Protein AF-A0A2D4MUR0-F1 (afdb_monomer_lite)

InterPro domains:
  IPR016024 Armadillo-type fold [SSF48371] (26-100)
  IPR044972 TATA-binding protein-associated factor Mot1 [PTHR36498] (23-107)

Structure (mmCIF, N/CA/C/O backbone):
data_AF-A0A2D4MUR0-F1
#
_entry.id   AF-A0A2D4MUR0-F1
#
loop_
_atom_site.group_PDB
_atom_site.id
_atom_site.typ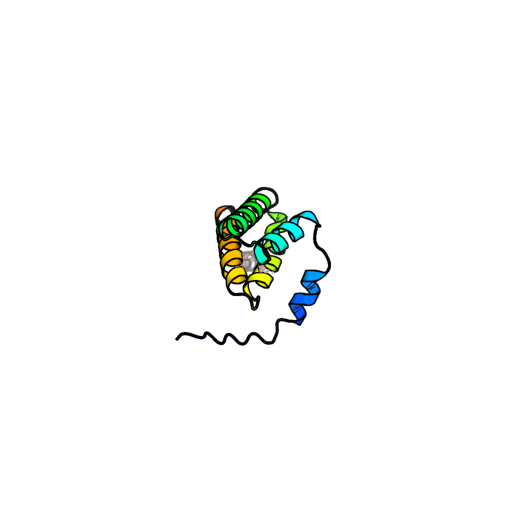e_symbol
_atom_site.label_atom_id
_atom_site.label_alt_id
_atom_site.label_comp_id
_atom_site.label_asym_id
_atom_site.label_entity_id
_atom_site.label_seq_id
_atom_site.pdbx_PDB_ins_code
_atom_site.Cartn_x
_atom_site.Cartn_y
_atom_site.Cartn_z
_atom_site.occupancy
_atom_site.B_iso_or_equiv
_atom_site.auth_seq_id
_atom_site.auth_comp_id
_atom_site.auth_asym_id
_atom_site.auth_atom_id
_atom_site.pdbx_PDB_model_num
ATOM 1 N N . MET A 1 1 ? 24.246 -12.465 1.418 1.00 36.38 1 MET A N 1
ATOM 2 C CA . MET A 1 1 ? 23.717 -13.795 1.776 1.00 36.38 1 MET A CA 1
ATOM 3 C C . MET A 1 1 ? 22.796 -13.644 2.978 1.00 36.38 1 MET A C 1
ATOM 5 O O . MET A 1 1 ? 23.276 -13.671 4.096 1.00 36.38 1 MET A O 1
ATOM 9 N N . ILE A 1 2 ? 21.503 -13.399 2.748 1.00 30.47 2 ILE A N 1
ATOM 10 C CA . ILE A 1 2 ? 20.447 -13.557 3.762 1.00 30.47 2 ILE A CA 1
ATOM 11 C C . ILE A 1 2 ? 19.228 -14.084 3.000 1.00 30.47 2 ILE A C 1
ATOM 13 O O . ILE A 1 2 ? 18.469 -13.321 2.410 1.00 30.47 2 ILE A O 1
ATOM 17 N N . VAL A 1 3 ? 19.115 -15.408 2.912 1.00 39.03 3 VAL A N 1
ATOM 18 C CA . VAL A 1 3 ? 17.937 -16.090 2.369 1.00 39.03 3 VAL A CA 1
ATOM 19 C C . VAL A 1 3 ? 17.046 -16.379 3.569 1.00 39.03 3 VAL A C 1
ATOM 21 O O . VAL A 1 3 ? 17.276 -17.345 4.293 1.00 39.03 3 VAL A O 1
ATOM 24 N N . PHE A 1 4 ? 16.061 -15.518 3.829 1.00 31.48 4 PHE A N 1
ATOM 25 C CA . PHE A 1 4 ? 14.983 -15.869 4.750 1.00 31.48 4 PHE A CA 1
ATOM 26 C C . PHE A 1 4 ? 14.114 -16.927 4.067 1.00 31.48 4 PHE A C 1
ATOM 28 O O . PHE A 1 4 ? 13.246 -16.623 3.252 1.00 31.48 4 PHE A O 1
ATOM 35 N N . CYS A 1 5 ? 14.393 -18.189 4.387 1.00 36.47 5 CYS A N 1
ATOM 36 C CA . CYS A 1 5 ? 13.529 -19.322 4.098 1.00 36.47 5 CYS A CA 1
ATOM 37 C C . CYS A 1 5 ? 12.333 -19.251 5.059 1.00 36.47 5 CYS A C 1
ATOM 39 O O . CYS A 1 5 ? 12.317 -19.897 6.103 1.00 36.47 5 CYS A O 1
ATOM 41 N N . PHE A 1 6 ? 11.360 -18.389 4.763 1.00 32.88 6 PHE A N 1
ATOM 42 C CA . PHE A 1 6 ? 10.101 -18.360 5.499 1.00 32.88 6 PHE A CA 1
ATOM 43 C C . PHE A 1 6 ? 9.149 -19.340 4.811 1.00 32.88 6 PHE A C 1
ATOM 45 O O . PHE A 1 6 ? 8.395 -19.002 3.900 1.00 32.88 6 PHE A O 1
ATOM 52 N N . LYS A 1 7 ? 9.298 -20.610 5.186 1.00 43.19 7 LYS A N 1
ATOM 53 C CA . LYS A 1 7 ? 8.493 -21.729 4.708 1.00 43.19 7 LYS A CA 1
ATOM 54 C C . LYS A 1 7 ? 7.091 -21.607 5.323 1.00 43.19 7 LYS A C 1
ATOM 56 O O . LYS A 1 7 ? 6.872 -22.015 6.457 1.00 43.19 7 LYS A O 1
ATOM 61 N N . ILE A 1 8 ? 6.174 -20.945 4.609 1.00 43.59 8 ILE A N 1
ATOM 62 C CA . ILE A 1 8 ? 4.753 -20.811 4.979 1.00 43.59 8 ILE A CA 1
ATOM 63 C C . ILE A 1 8 ? 3.959 -21.810 4.130 1.00 43.59 8 ILE A C 1
ATOM 65 O O . ILE A 1 8 ? 3.455 -21.449 3.068 1.00 43.59 8 ILE A O 1
ATOM 69 N N . ASP A 1 9 ? 3.881 -23.061 4.584 1.00 43.38 9 ASP A N 1
ATOM 70 C CA . ASP A 1 9 ? 3.247 -24.178 3.858 1.00 43.38 9 ASP A CA 1
ATOM 71 C C . ASP A 1 9 ? 1.742 -24.390 4.177 1.00 43.38 9 ASP A C 1
ATOM 73 O O . ASP A 1 9 ? 1.158 -25.360 3.727 1.00 43.38 9 ASP A O 1
ATOM 77 N N . GLU A 1 10 ? 1.049 -23.475 4.870 1.00 46.22 10 GLU A N 1
ATOM 78 C CA . GLU A 1 10 ? -0.385 -23.654 5.234 1.00 46.22 10 GLU A CA 1
ATOM 79 C C . GLU A 1 10 ? -1.363 -22.742 4.472 1.00 46.22 10 GLU A C 1
ATOM 81 O O . GLU A 1 10 ? -2.549 -22.643 4.787 1.00 46.22 10 GLU A O 1
ATOM 86 N N . ALA A 1 11 ? -0.880 -21.998 3.477 1.00 43.16 11 ALA A N 1
ATOM 87 C CA . ALA A 1 11 ? -1.623 -20.848 2.973 1.00 43.16 11 ALA A CA 1
ATOM 88 C C . ALA A 1 11 ? -1.933 -20.889 1.469 1.00 43.16 11 ALA A C 1
ATOM 90 O O . ALA A 1 11 ? -2.161 -19.841 0.859 1.00 43.16 11 ALA A O 1
ATOM 91 N N . GLU A 1 12 ? -2.001 -22.100 0.906 1.00 47.94 12 GLU A N 1
ATOM 92 C CA . GLU A 1 12 ? -2.710 -22.388 -0.351 1.00 47.94 12 GLU A CA 1
ATOM 93 C C . GLU A 1 12 ? -4.237 -22.447 -0.147 1.00 47.94 12 GLU A C 1
ATOM 95 O O . GLU A 1 12 ? -4.988 -21.976 -0.999 1.00 47.94 12 GLU A O 1
ATOM 100 N N . TYR A 1 13 ? -4.723 -22.917 1.011 1.00 46.25 13 TYR A N 1
ATOM 101 C CA . TYR A 1 13 ? -6.167 -23.061 1.262 1.00 46.25 13 TYR A CA 1
ATOM 102 C C . TYR A 1 13 ? -6.892 -21.709 1.407 1.00 46.25 13 TYR A C 1
ATOM 104 O O . TYR A 1 13 ? -7.991 -21.515 0.891 1.00 46.25 13 TYR A O 1
ATOM 112 N N . ILE A 1 14 ? -6.247 -20.722 2.039 1.00 51.00 14 ILE A N 1
ATOM 113 C CA . ILE A 1 14 ? -6.788 -19.355 2.156 1.00 51.00 14 ILE A CA 1
ATOM 114 C C . ILE A 1 14 ? -6.745 -18.608 0.810 1.00 51.00 14 ILE A C 1
ATOM 116 O O . ILE A 1 14 ? -7.616 -17.783 0.537 1.00 51.00 14 ILE A O 1
ATOM 120 N N . PHE A 1 15 ? -5.779 -18.923 -0.061 1.00 49.44 15 PHE A N 1
ATOM 121 C CA . PHE A 1 15 ? -5.637 -18.294 -1.379 1.00 49.44 15 PHE A CA 1
ATOM 122 C C . PHE A 1 15 ? -6.854 -18.567 -2.280 1.00 49.44 15 PHE A C 1
ATOM 124 O O . PHE A 1 15 ? -7.319 -17.660 -2.968 1.00 49.44 15 PHE A O 1
ATOM 131 N N . TYR A 1 16 ? -7.421 -19.778 -2.222 1.00 49.00 16 TYR A N 1
ATOM 132 C CA . TYR A 1 16 ? -8.564 -20.168 -3.057 1.00 49.00 16 TYR A CA 1
ATOM 133 C C . TYR A 1 16 ? -9.881 -19.481 -2.645 1.00 49.00 16 TYR A C 1
ATOM 135 O O . TYR A 1 16 ? -10.674 -19.094 -3.499 1.00 49.00 16 TYR A O 1
ATOM 143 N N . VAL A 1 17 ? -10.104 -19.266 -1.341 1.00 47.56 17 VAL A N 1
ATOM 144 C CA . VAL A 1 17 ? -11.335 -18.639 -0.816 1.00 47.56 17 VAL A CA 1
ATOM 145 C C . VAL A 1 17 ? -11.391 -17.132 -1.110 1.00 47.56 17 VAL A C 1
ATOM 147 O O . VAL A 1 17 ? -12.466 -16.593 -1.363 1.00 47.56 17 VAL A O 1
ATOM 150 N N . VAL A 1 18 ? -10.243 -16.445 -1.143 1.00 51.50 18 VAL A N 1
ATOM 151 C CA . VAL A 1 18 ? -10.159 -14.998 -1.441 1.00 51.50 18 VAL A CA 1
ATOM 152 C C . VAL A 1 18 ? -10.304 -14.697 -2.944 1.00 51.50 18 VAL A C 1
ATOM 154 O O . VAL A 1 18 ? -10.722 -13.601 -3.317 1.00 51.50 18 VAL A O 1
ATOM 157 N N . TYR A 1 19 ? -10.019 -15.661 -3.824 1.00 52.22 19 TYR A N 1
ATOM 158 C CA . TYR A 1 19 ? -10.028 -15.468 -5.281 1.00 52.22 19 TYR A CA 1
ATOM 159 C C . TYR A 1 19 ? -11.434 -15.431 -5.921 1.00 52.22 19 TYR A C 1
ATOM 161 O O . TYR A 1 19 ? -11.549 -15.122 -7.106 1.00 52.22 19 TYR A O 1
ATOM 169 N N . LEU A 1 20 ? -12.507 -15.743 -5.179 1.00 49.88 20 LEU A N 1
ATOM 170 C CA . LEU A 1 20 ? -13.810 -16.067 -5.783 1.00 49.88 20 LEU A CA 1
ATOM 171 C C . LEU A 1 20 ? -14.760 -14.876 -6.021 1.00 49.88 20 LEU A C 1
ATOM 173 O O . LEU A 1 20 ? -15.746 -15.038 -6.734 1.00 49.88 20 LEU A O 1
ATOM 177 N N . ALA A 1 21 ? -14.505 -13.674 -5.500 1.00 51.06 21 ALA A N 1
ATOM 178 C CA . ALA A 1 21 ? -15.377 -12.538 -5.820 1.00 51.06 21 ALA A CA 1
ATOM 179 C C . ALA A 1 21 ? -14.669 -11.185 -5.752 1.00 51.06 21 ALA A C 1
ATOM 181 O O . ALA A 1 21 ? -14.637 -10.550 -4.694 1.00 51.06 21 ALA A O 1
ATOM 182 N N . PRO A 1 22 ? -14.143 -10.696 -6.885 1.00 56.94 22 PRO A N 1
ATOM 183 C CA . PRO A 1 22 ? -13.658 -9.338 -6.915 1.00 56.94 22 PRO A CA 1
ATOM 184 C C . PRO A 1 22 ? -14.331 -8.441 -7.965 1.00 56.94 22 PRO A C 1
ATOM 186 O O . PRO A 1 22 ? -14.818 -8.867 -9.011 1.00 56.94 22 PRO A O 1
ATOM 189 N N . SER A 1 23 ? -14.397 -7.152 -7.639 1.00 61.81 23 SER A N 1
ATOM 190 C CA . SER A 1 23 ? -14.873 -6.098 -8.522 1.00 61.81 23 SER A CA 1
ATOM 191 C C . SER A 1 23 ? -13.830 -5.815 -9.614 1.00 61.81 23 SER A C 1
ATOM 193 O O . SER A 1 23 ? -12.717 -5.374 -9.330 1.00 61.81 23 SER A O 1
ATOM 195 N N . VAL A 1 24 ? -14.232 -5.982 -10.882 1.00 61.12 24 VAL A N 1
ATOM 196 C CA . VAL A 1 24 ? -13.387 -5.934 -12.102 1.00 61.12 24 VAL A CA 1
ATOM 197 C C . VAL A 1 24 ? -12.411 -4.744 -12.173 1.00 61.12 24 VAL A C 1
ATOM 199 O O . VAL A 1 24 ? -11.372 -4.820 -12.826 1.00 61.12 24 VAL A O 1
ATOM 202 N N . ARG A 1 25 ? -12.727 -3.615 -11.526 1.00 68.38 25 ARG A N 1
ATOM 203 C CA . ARG A 1 25 ? -11.875 -2.414 -11.511 1.00 68.38 25 ARG A CA 1
ATOM 204 C C . ARG A 1 25 ? -10.682 -2.526 -10.558 1.00 68.38 25 ARG A C 1
ATOM 206 O O . ARG A 1 25 ? -9.601 -2.075 -10.925 1.00 68.38 25 ARG A O 1
ATOM 213 N N . LEU A 1 26 ? -10.854 -3.129 -9.380 1.00 80.31 26 LEU A N 1
ATOM 214 C CA . LEU A 1 26 ? -9.764 -3.297 -8.414 1.00 80.31 26 LEU A CA 1
ATOM 215 C C . LEU A 1 26 ? -8.771 -4.361 -8.868 1.00 80.31 26 LEU A C 1
ATOM 217 O O . LEU A 1 26 ? -7.570 -4.190 -8.691 1.00 80.31 26 LEU A O 1
ATOM 221 N N . ASP A 1 27 ? -9.244 -5.415 -9.526 1.00 76.88 27 ASP A N 1
ATOM 222 C CA . ASP A 1 27 ? -8.361 -6.490 -9.992 1.00 76.88 27 ASP A CA 1
ATOM 223 C C . ASP A 1 27 ? -7.378 -6.014 -11.046 1.00 76.88 27 ASP A C 1
ATOM 225 O O . ASP A 1 27 ? -6.228 -6.435 -11.055 1.00 76.88 27 ASP A O 1
ATOM 229 N N . ARG A 1 28 ? -7.782 -5.055 -11.885 1.00 82.19 28 ARG A N 1
ATOM 230 C CA . ARG A 1 28 ? -6.862 -4.430 -12.839 1.00 82.19 28 ARG A CA 1
ATOM 231 C C . ARG A 1 28 ? -5.732 -3.667 -12.152 1.00 82.19 28 ARG A C 1
ATOM 233 O O . ARG A 1 28 ? -4.627 -3.673 -12.680 1.00 82.19 28 ARG A O 1
ATOM 240 N N . LEU A 1 29 ? -5.976 -3.046 -10.993 1.00 84.81 29 LEU A N 1
ATOM 241 C CA . LEU A 1 29 ? -4.921 -2.374 -10.222 1.00 84.81 29 LEU A CA 1
ATOM 242 C C . LEU A 1 29 ? -3.941 -3.383 -9.628 1.00 84.81 29 LEU A C 1
ATOM 244 O O . LEU A 1 29 ? -2.737 -3.156 -9.686 1.00 84.81 29 LEU A O 1
ATOM 248 N N . PHE A 1 30 ? -4.439 -4.511 -9.121 1.00 83.56 30 PHE A N 1
ATOM 249 C CA . PHE A 1 30 ? -3.597 -5.597 -8.614 1.00 83.56 30 PHE A CA 1
ATOM 250 C C . PHE A 1 30 ? -2.787 -6.281 -9.719 1.00 83.56 30 PHE A C 1
ATOM 252 O O . PHE A 1 30 ? -1.597 -6.530 -9.537 1.00 83.56 30 PHE A O 1
ATOM 259 N N . ILE A 1 31 ? -3.385 -6.498 -10.893 1.00 84.56 31 ILE A N 1
ATOM 260 C CA . ILE A 1 31 ? -2.665 -6.979 -12.078 1.00 84.56 31 ILE A CA 1
ATOM 261 C C . ILE A 1 31 ? -1.584 -5.971 -12.466 1.00 84.56 31 ILE A C 1
ATOM 263 O O . ILE A 1 31 ? -0.438 -6.356 -12.631 1.00 84.56 31 ILE A O 1
ATOM 267 N N . LEU A 1 32 ? -1.905 -4.676 -12.545 1.00 86.06 32 LEU A N 1
ATOM 268 C CA . LEU A 1 32 ? -0.935 -3.640 -12.907 1.00 86.06 32 LEU A CA 1
ATOM 269 C C . LEU A 1 32 ? 0.206 -3.508 -11.886 1.00 86.06 32 LEU A C 1
ATOM 271 O O . LEU A 1 32 ? 1.331 -3.166 -12.250 1.00 86.06 32 LEU A O 1
ATOM 275 N N . LEU A 1 33 ? -0.077 -3.785 -10.615 1.00 84.75 33 LEU A N 1
ATOM 276 C CA . LEU A 1 33 ? 0.914 -3.810 -9.549 1.00 84.75 33 LEU A CA 1
ATOM 277 C C . LEU A 1 33 ? 1.899 -4.984 -9.708 1.00 84.75 33 LEU A C 1
ATOM 279 O O . LEU A 1 33 ? 3.084 -4.810 -9.428 1.00 84.75 33 LEU A O 1
ATOM 283 N N . ASP A 1 34 ? 1.435 -6.130 -10.215 1.00 81.75 34 ASP A N 1
ATOM 284 C CA . ASP A 1 34 ? 2.248 -7.333 -10.447 1.00 81.75 34 ASP A CA 1
ATOM 285 C C . ASP A 1 34 ? 2.964 -7.315 -11.814 1.00 81.75 34 ASP A C 1
ATOM 287 O O . ASP A 1 34 ? 4.152 -7.619 -11.919 1.00 81.75 34 ASP A O 1
ATOM 291 N N . THR A 1 35 ? 2.267 -6.887 -12.872 1.00 81.31 35 THR A N 1
ATOM 292 C CA . THR A 1 35 ? 2.752 -6.880 -14.263 1.00 81.31 35 THR A CA 1
ATOM 293 C C . THR A 1 35 ? 3.349 -5.544 -14.700 1.00 81.31 35 THR A C 1
ATOM 295 O O . THR A 1 35 ? 3.746 -5.392 -15.855 1.00 81.31 35 THR A O 1
ATOM 298 N N . GLY A 1 36 ? 3.383 -4.540 -13.821 1.00 79.81 36 GLY A N 1
ATOM 299 C CA . GLY A 1 36 ? 3.940 -3.227 -14.126 1.00 79.81 36 GLY A CA 1
ATOM 300 C C . GLY A 1 36 ? 5.426 -3.327 -14.473 1.00 79.81 36 GLY A C 1
ATOM 301 O O . GLY A 1 36 ? 6.253 -3.644 -13.617 1.00 79.81 36 GLY A O 1
ATOM 302 N N . THR A 1 37 ? 5.768 -3.018 -15.725 1.00 76.94 37 THR A N 1
ATOM 303 C CA . THR A 1 37 ? 7.137 -3.085 -16.268 1.00 76.94 37 THR A CA 1
ATOM 304 C C . THR A 1 37 ? 8.071 -2.020 -15.704 1.00 76.94 37 THR A C 1
ATOM 306 O O . THR A 1 37 ? 9.285 -2.192 -15.757 1.00 76.94 37 THR A O 1
ATOM 309 N N . THR A 1 38 ? 7.535 -0.927 -15.149 1.00 85.50 38 THR A N 1
ATOM 310 C CA . THR A 1 38 ? 8.337 0.130 -14.519 1.00 85.50 38 THR A CA 1
ATOM 311 C C . THR A 1 38 ? 7.966 0.317 -13.046 1.00 85.50 38 THR A C 1
ATOM 313 O O . THR A 1 38 ? 6.789 0.210 -12.679 1.00 85.50 38 THR A O 1
ATOM 316 N N . PRO A 1 39 ? 8.939 0.662 -12.181 1.00 81.12 39 PRO A N 1
ATOM 317 C CA . PRO A 1 39 ? 8.675 0.909 -10.764 1.00 81.12 39 PRO A CA 1
ATOM 318 C C . PRO A 1 39 ? 7.726 2.096 -10.544 1.00 81.12 39 PRO A C 1
ATOM 320 O O . PRO A 1 39 ? 6.977 2.114 -9.571 1.00 81.12 39 PRO A O 1
ATOM 323 N N . VAL A 1 40 ? 7.715 3.068 -11.462 1.00 86.31 40 VAL A N 1
ATOM 324 C CA . VAL A 1 40 ? 6.828 4.238 -11.399 1.00 86.31 40 VAL A CA 1
ATOM 325 C C . VAL A 1 40 ? 5.369 3.829 -11.596 1.00 86.31 40 VAL A C 1
ATOM 327 O O . VAL A 1 40 ? 4.510 4.260 -10.832 1.00 86.31 40 VAL A O 1
ATOM 330 N N . THR A 1 41 ? 5.085 2.950 -12.562 1.00 87.50 41 THR A N 1
ATOM 331 C CA . THR A 1 41 ? 3.729 2.430 -12.795 1.00 87.50 41 THR A CA 1
ATOM 332 C C . THR A 1 41 ? 3.215 1.635 -11.595 1.00 87.50 41 THR A C 1
ATOM 334 O O . THR A 1 41 ? 2.074 1.825 -11.179 1.00 87.50 41 THR A O 1
ATOM 337 N N . ARG A 1 42 ? 4.069 0.800 -10.988 1.00 87.62 42 ARG A N 1
ATOM 338 C CA . ARG A 1 42 ? 3.715 0.029 -9.784 1.00 87.62 42 ARG A CA 1
ATOM 339 C C . ARG A 1 42 ? 3.414 0.937 -8.591 1.00 87.62 42 ARG A C 1
ATOM 341 O O . ARG A 1 42 ? 2.417 0.735 -7.902 1.00 87.62 42 ARG A O 1
ATOM 348 N N . LYS A 1 43 ? 4.213 1.992 -8.403 1.00 87.62 43 LYS A N 1
ATOM 349 C CA . LYS A 1 43 ? 3.978 3.008 -7.369 1.00 87.62 43 LYS A CA 1
ATOM 350 C C . LYS A 1 43 ? 2.679 3.784 -7.600 1.00 87.62 43 LYS A C 1
ATOM 352 O O . LYS A 1 43 ? 1.947 4.025 -6.646 1.00 87.62 43 LYS A O 1
ATOM 357 N N . ALA A 1 44 ? 2.373 4.152 -8.842 1.00 89.44 44 ALA A N 1
ATOM 358 C CA . ALA A 1 44 ? 1.123 4.833 -9.173 1.00 89.44 44 ALA A CA 1
ATOM 359 C C . ALA A 1 44 ? -0.102 3.941 -8.893 1.00 89.44 44 ALA A C 1
ATOM 361 O O . ALA A 1 44 ? -1.075 4.407 -8.305 1.00 89.44 44 ALA A O 1
ATOM 362 N N . ALA A 1 45 ? -0.034 2.647 -9.230 1.00 90.12 45 ALA A N 1
ATOM 363 C CA . ALA A 1 45 ? -1.087 1.683 -8.899 1.00 90.12 45 ALA A CA 1
ATOM 364 C C . ALA A 1 45 ? -1.264 1.522 -7.376 1.00 90.12 45 ALA A C 1
ATOM 366 O O . ALA A 1 45 ? -2.385 1.561 -6.872 1.00 90.12 45 ALA A O 1
ATOM 367 N N . ALA A 1 46 ? -0.158 1.420 -6.633 1.00 90.00 46 ALA A N 1
ATOM 368 C CA . ALA A 1 46 ? -0.154 1.377 -5.171 1.00 90.00 46 ALA A CA 1
ATOM 369 C C . ALA A 1 46 ? -0.795 2.626 -4.536 1.00 90.00 46 ALA A C 1
ATOM 371 O O . ALA A 1 46 ? -1.576 2.514 -3.593 1.00 90.00 46 ALA A O 1
ATOM 372 N N . GLN A 1 47 ? -0.507 3.814 -5.074 1.00 90.94 47 GLN A N 1
ATOM 373 C CA . GLN A 1 47 ? -1.120 5.066 -4.623 1.00 90.94 47 GLN A CA 1
ATOM 374 C C . GLN A 1 47 ? -2.632 5.080 -4.862 1.00 90.94 47 GLN A C 1
ATOM 376 O O . GLN A 1 47 ? -3.383 5.433 -3.953 1.00 90.94 47 GLN A O 1
ATOM 381 N N . GLN A 1 48 ? -3.085 4.618 -6.031 1.00 90.56 48 GLN A N 1
ATOM 382 C CA . GLN A 1 48 ? -4.514 4.523 -6.342 1.00 90.56 48 GLN A CA 1
ATOM 383 C C . GLN A 1 48 ? -5.250 3.567 -5.397 1.00 90.56 48 GLN A C 1
ATOM 385 O O . GLN A 1 48 ? -6.350 3.882 -4.951 1.00 90.56 48 GLN A O 1
ATOM 390 N N . LEU A 1 49 ? -4.639 2.436 -5.024 1.00 89.19 49 LEU A N 1
ATOM 391 C CA . LEU A 1 49 ? -5.207 1.541 -4.008 1.00 89.19 49 LEU A CA 1
ATOM 392 C C . LEU A 1 49 ? -5.403 2.261 -2.666 1.00 89.19 49 LEU A C 1
ATOM 394 O O . LEU A 1 49 ? -6.438 2.095 -2.023 1.00 89.19 49 LEU A O 1
ATOM 398 N N . GLY A 1 50 ? -4.448 3.104 -2.266 1.00 89.81 50 GLY A N 1
ATOM 399 C CA . GLY A 1 50 ? -4.580 3.935 -1.072 1.00 89.81 50 GLY A CA 1
ATOM 400 C C . GLY A 1 50 ? -5.729 4.943 -1.169 1.00 89.81 50 GLY A C 1
ATOM 401 O O . GLY A 1 50 ? -6.459 5.133 -0.197 1.00 89.81 50 GLY A O 1
ATOM 402 N N . GLU A 1 51 ? -5.901 5.605 -2.313 1.00 88.38 51 GLU A N 1
ATOM 403 C CA . GLU A 1 51 ? -6.986 6.575 -2.526 1.00 88.38 51 GLU A CA 1
ATOM 404 C C . GLU A 1 51 ? -8.370 5.917 -2.481 1.00 88.38 51 GLU A C 1
ATOM 406 O O . GLU A 1 51 ? -9.300 6.477 -1.900 1.00 88.38 51 GLU A O 1
ATOM 411 N N . VAL A 1 52 ? -8.499 4.699 -3.018 1.00 87.25 52 VAL A N 1
ATOM 412 C CA . VAL A 1 52 ? -9.743 3.919 -2.934 1.00 87.25 52 VAL A CA 1
ATOM 413 C C . VAL A 1 52 ? -10.128 3.654 -1.478 1.00 87.25 52 VAL A C 1
ATOM 415 O O . VAL A 1 52 ? -11.286 3.854 -1.119 1.00 87.25 52 VAL A O 1
ATOM 418 N N . VAL A 1 53 ? -9.174 3.270 -0.619 1.00 86.06 53 VAL A N 1
ATOM 419 C CA . VAL A 1 53 ? -9.434 3.042 0.818 1.00 86.06 53 VAL A CA 1
ATOM 420 C C . VAL A 1 53 ? -9.972 4.301 1.496 1.00 86.06 53 VAL A C 1
ATOM 422 O O . VAL A 1 53 ? -10.872 4.214 2.330 1.00 86.06 53 VAL A O 1
ATOM 425 N N . LYS A 1 54 ? -9.453 5.476 1.122 1.00 83.81 54 LYS A N 1
ATOM 426 C CA . LYS A 1 54 ? -9.906 6.763 1.666 1.00 83.81 54 LYS A CA 1
ATOM 427 C C . LYS A 1 54 ? -11.377 7.040 1.341 1.00 83.81 54 LYS A C 1
ATOM 429 O O . LYS A 1 54 ? -12.093 7.580 2.178 1.00 83.81 54 LYS A O 1
ATOM 434 N N . LEU A 1 55 ? -11.819 6.688 0.133 1.00 84.62 55 LEU A N 1
ATOM 435 C CA . LEU A 1 55 ? -13.205 6.866 -0.315 1.00 84.62 55 LEU A CA 1
ATOM 436 C C . LEU A 1 55 ? -14.141 5.777 0.231 1.00 84.62 55 LEU A C 1
ATOM 438 O O . LEU A 1 55 ? -15.310 6.043 0.511 1.00 84.62 55 LEU A O 1
ATOM 442 N N . HIS A 1 56 ? -13.628 4.558 0.405 1.00 83.25 56 HIS A N 1
ATOM 443 C CA . HIS A 1 56 ? -14.395 3.375 0.787 1.00 83.25 56 HIS A CA 1
ATOM 444 C C . HIS A 1 56 ? -13.728 2.629 1.957 1.00 83.25 56 HIS A C 1
ATOM 446 O O . HIS A 1 56 ? -13.185 1.537 1.778 1.00 83.25 56 HIS A O 1
ATOM 452 N N . PRO A 1 57 ? -13.808 3.158 3.193 1.00 79.38 57 PRO A N 1
ATOM 453 C CA . PRO A 1 57 ? -13.131 2.561 4.350 1.00 79.38 57 PRO A CA 1
ATOM 454 C C . PRO A 1 57 ? -13.647 1.157 4.707 1.00 79.38 57 PRO A C 1
ATOM 456 O O . PRO A 1 57 ? -12.939 0.374 5.335 1.00 79.38 57 PRO A O 1
ATOM 459 N N . HIS A 1 58 ? -14.865 0.808 4.283 1.00 80.50 58 HIS A N 1
ATOM 460 C CA . HIS A 1 58 ? -15.463 -0.512 4.498 1.00 80.50 58 HIS A CA 1
ATOM 461 C C . HIS A 1 58 ? -14.789 -1.626 3.676 1.00 80.50 58 HIS A C 1
ATOM 463 O O . HIS A 1 58 ? -14.831 -2.788 4.074 1.00 80.50 58 HIS A O 1
ATOM 469 N N . GLU A 1 59 ? -14.125 -1.289 2.566 1.00 80.44 59 GLU A N 1
ATOM 470 C CA . GLU A 1 59 ? -13.433 -2.258 1.705 1.00 80.44 59 GLU A CA 1
ATOM 471 C C . GLU A 1 59 ? -11.981 -2.519 2.134 1.00 80.44 59 GLU A C 1
ATOM 473 O O . GLU A 1 59 ? -11.316 -3.383 1.560 1.00 80.44 59 GLU A O 1
ATOM 478 N N . LEU A 1 60 ? -11.487 -1.824 3.169 1.00 84.06 60 LEU A N 1
ATOM 479 C CA . LEU A 1 60 ? -10.106 -1.935 3.648 1.00 84.06 60 LEU A CA 1
ATOM 480 C C . LEU A 1 60 ? -9.695 -3.387 3.925 1.00 84.06 60 LEU A C 1
ATOM 482 O O . LEU A 1 60 ? -8.634 -3.821 3.485 1.00 84.06 60 LEU A O 1
ATOM 486 N N . ASN A 1 61 ? -10.539 -4.152 4.623 1.00 81.69 61 ASN A N 1
ATOM 487 C CA . ASN A 1 61 ? -10.235 -5.544 4.967 1.00 81.69 61 ASN A CA 1
ATOM 488 C C . ASN A 1 61 ? -10.082 -6.426 3.718 1.00 81.69 61 ASN A C 1
ATOM 490 O O . ASN A 1 61 ? -9.189 -7.268 3.661 1.00 81.69 61 ASN A O 1
ATOM 494 N N . ASN A 1 62 ? -10.915 -6.198 2.699 1.00 82.19 62 ASN A N 1
ATOM 495 C CA . ASN A 1 62 ? -10.847 -6.925 1.432 1.00 82.19 62 ASN A CA 1
ATOM 496 C C . ASN A 1 62 ? -9.578 -6.552 0.644 1.00 82.19 62 ASN A C 1
ATOM 498 O O . ASN A 1 62 ? -8.875 -7.417 0.124 1.00 82.19 62 ASN A O 1
ATOM 502 N N . LEU A 1 63 ? -9.240 -5.260 0.607 1.00 84.56 63 LEU A N 1
ATOM 503 C CA . LEU A 1 63 ? -8.025 -4.760 -0.038 1.00 84.56 63 LEU A CA 1
ATOM 504 C C . LEU A 1 63 ? -6.758 -5.301 0.633 1.00 84.56 63 LEU A C 1
ATOM 506 O O . LEU A 1 63 ? -5.870 -5.794 -0.060 1.00 84.56 63 LEU A O 1
ATOM 510 N N . LEU A 1 64 ? -6.689 -5.279 1.967 1.00 84.69 64 LEU A N 1
ATOM 511 C CA . LEU A 1 64 ? -5.557 -5.829 2.715 1.00 84.69 64 LEU A CA 1
ATOM 512 C C . LEU A 1 64 ? -5.405 -7.335 2.489 1.00 84.69 64 LEU A C 1
ATOM 514 O O . LEU A 1 64 ? -4.291 -7.790 2.243 1.00 84.69 64 LEU A O 1
ATOM 518 N N . ALA A 1 65 ? -6.504 -8.098 2.497 1.00 84.56 65 ALA A N 1
ATOM 519 C CA . ALA A 1 65 ? -6.467 -9.531 2.207 1.00 84.56 65 ALA A CA 1
ATOM 520 C C . ALA A 1 65 ? -5.833 -9.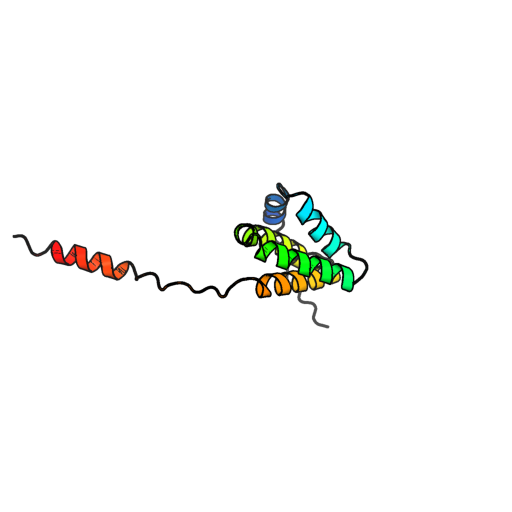821 0.836 1.00 84.56 65 ALA A C 1
ATOM 522 O O . ALA A 1 65 ? -4.983 -10.704 0.723 1.00 84.56 65 ALA A O 1
ATOM 523 N N . LYS A 1 66 ? -6.169 -9.030 -0.190 1.00 82.75 66 LYS A N 1
ATOM 524 C CA . LYS A 1 66 ? -5.565 -9.147 -1.525 1.00 82.75 66 LYS A CA 1
ATOM 525 C C . LYS A 1 66 ? -4.096 -8.726 -1.553 1.00 82.75 66 LYS A C 1
ATOM 527 O O . LYS A 1 66 ? -3.270 -9.442 -2.109 1.00 82.75 66 LYS A O 1
ATOM 532 N N . VAL A 1 67 ? -3.727 -7.607 -0.929 1.00 87.00 67 VAL A N 1
ATOM 533 C CA . VAL A 1 67 ? -2.320 -7.162 -0.877 1.00 87.00 67 VAL A CA 1
ATOM 534 C C . VAL A 1 67 ? -1.431 -8.203 -0.180 1.00 87.00 67 VAL A C 1
ATOM 536 O O . VAL A 1 67 ? -0.315 -8.463 -0.633 1.00 87.00 67 VAL A O 1
ATOM 539 N N . LEU A 1 68 ? -1.934 -8.860 0.871 1.00 85.62 68 LEU A N 1
ATOM 540 C CA . LEU A 1 68 ? -1.227 -9.941 1.570 1.00 85.62 68 LEU A CA 1
ATOM 541 C C . LEU A 1 68 ? -0.912 -11.134 0.658 1.00 85.62 68 LEU A C 1
ATOM 543 O O . LEU A 1 68 ? 0.132 -11.767 0.817 1.00 85.62 68 LEU A O 1
ATOM 547 N N . VAL A 1 69 ? -1.770 -11.419 -0.322 1.00 83.81 69 VAL A N 1
ATOM 548 C CA . VAL A 1 69 ? -1.504 -12.447 -1.334 1.00 83.81 69 VAL A CA 1
ATOM 549 C C . VAL A 1 69 ? -0.296 -12.063 -2.195 1.00 83.81 69 VAL A C 1
ATOM 551 O O . VAL A 1 69 ? 0.604 -12.880 -2.388 1.00 83.81 69 VAL A O 1
ATOM 554 N N . HIS A 1 70 ? -0.213 -10.808 -2.644 1.00 81.75 70 HIS A N 1
ATOM 555 C CA . HIS A 1 70 ? 0.911 -10.325 -3.457 1.00 81.75 70 HIS A CA 1
ATOM 556 C C . HIS A 1 70 ? 2.233 -10.242 -2.678 1.00 81.75 70 HIS A C 1
ATOM 558 O O . HIS A 1 70 ? 3.296 -10.504 -3.242 1.00 81.75 70 HIS A O 1
ATOM 564 N N . LEU A 1 71 ? 2.188 -9.984 -1.367 1.00 83.69 71 LEU A N 1
ATOM 565 C CA . LEU A 1 71 ? 3.368 -10.060 -0.491 1.00 83.69 71 LEU A CA 1
ATOM 566 C C . LEU A 1 71 ? 3.954 -11.477 -0.392 1.00 83.69 71 LEU A C 1
ATOM 568 O O . LEU A 1 71 ? 5.145 -11.634 -0.123 1.00 83.69 71 LEU A O 1
ATOM 572 N N . ARG A 1 72 ? 3.133 -12.504 -0.630 1.00 83.50 72 ARG A N 1
ATOM 573 C CA . ARG A 1 72 ? 3.538 -13.917 -0.627 1.00 83.50 72 ARG A CA 1
ATOM 574 C C . ARG A 1 72 ? 3.892 -14.459 -2.013 1.00 83.50 72 ARG A C 1
ATOM 576 O O . ARG A 1 72 ? 4.205 -15.641 -2.134 1.00 83.50 72 ARG A O 1
ATOM 583 N N . SER A 1 73 ? 3.860 -13.623 -3.049 1.00 77.31 73 SER A N 1
ATOM 584 C CA . SER A 1 73 ? 4.246 -14.024 -4.404 1.00 77.31 73 SER A CA 1
ATOM 585 C C . SER A 1 73 ? 5.720 -14.441 -4.471 1.00 77.31 73 SER A C 1
ATOM 587 O O . SER A 1 73 ? 6.555 -13.964 -3.699 1.00 77.31 73 SER A O 1
ATOM 589 N N . THR A 1 74 ? 6.072 -15.320 -5.414 1.00 79.38 74 THR A N 1
ATOM 590 C CA . THR A 1 74 ? 7.464 -15.738 -5.670 1.00 79.38 74 THR A CA 1
ATOM 591 C C . THR A 1 74 ? 8.295 -14.624 -6.312 1.00 79.38 74 THR A C 1
ATOM 593 O O . THR A 1 74 ? 9.513 -14.570 -6.115 1.00 79.38 74 THR A O 1
ATOM 596 N N . ASN A 1 75 ? 7.643 -13.674 -6.984 1.00 79.44 75 ASN A N 1
ATOM 597 C CA . ASN A 1 75 ? 8.271 -12.534 -7.638 1.00 79.44 75 ASN A CA 1
ATOM 598 C C . ASN A 1 75 ? 8.705 -11.455 -6.626 1.00 79.44 75 ASN A C 1
ATOM 600 O O . ASN A 1 75 ? 7.886 -10.875 -5.920 1.00 79.44 75 ASN A O 1
ATOM 604 N N . TRP A 1 76 ? 10.005 -11.156 -6.573 1.00 83.75 76 TRP A N 1
ATOM 605 C CA . TRP A 1 76 ? 10.560 -10.130 -5.681 1.00 83.75 76 TRP A CA 1
ATOM 606 C C . TRP A 1 76 ? 9.993 -8.733 -5.945 1.00 83.75 76 TRP A C 1
ATOM 608 O O . TRP A 1 76 ? 9.627 -8.031 -5.005 1.00 83.75 76 TRP A O 1
ATOM 618 N N . ASP A 1 77 ? 9.877 -8.345 -7.211 1.00 81.44 77 ASP A N 1
ATOM 619 C CA . ASP A 1 77 ? 9.383 -7.028 -7.602 1.00 81.44 77 ASP A CA 1
ATOM 620 C C . ASP A 1 77 ? 7.939 -6.779 -7.150 1.00 81.44 77 ASP A C 1
ATOM 622 O O . ASP A 1 77 ? 7.600 -5.686 -6.689 1.00 81.44 77 ASP A O 1
ATOM 626 N N . SER A 1 78 ? 7.111 -7.821 -7.231 1.00 83.94 78 SER A N 1
ATOM 627 C CA . SER A 1 78 ? 5.722 -7.810 -6.774 1.00 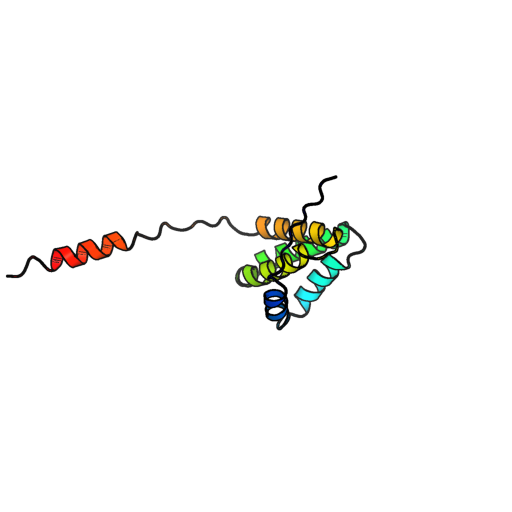83.94 78 SER A CA 1
ATOM 628 C C . SER A 1 78 ? 5.630 -7.598 -5.261 1.00 83.94 78 SER A C 1
ATOM 630 O O . SER A 1 78 ? 4.828 -6.791 -4.792 1.00 83.94 78 SER A O 1
ATOM 632 N N . ARG A 1 79 ? 6.535 -8.214 -4.483 1.00 88.00 79 ARG A N 1
ATOM 633 C CA . ARG A 1 79 ? 6.613 -8.006 -3.026 1.00 88.00 79 ARG A CA 1
ATOM 634 C C . ARG A 1 79 ? 6.958 -6.561 -2.663 1.00 88.00 79 ARG A C 1
ATOM 636 O O . ARG A 1 79 ? 6.349 -6.000 -1.754 1.00 88.00 79 ARG A O 1
ATOM 643 N N . ILE A 1 80 ? 7.894 -5.939 -3.384 1.00 88.56 80 ILE A N 1
ATOM 644 C CA . ILE A 1 80 ? 8.265 -4.531 -3.163 1.00 88.56 80 ILE A CA 1
ATOM 645 C C . ILE A 1 80 ? 7.098 -3.599 -3.495 1.00 88.56 80 ILE A C 1
ATOM 647 O O . ILE A 1 80 ? 6.786 -2.697 -2.717 1.00 88.56 80 ILE A O 1
ATOM 651 N N . ALA A 1 81 ? 6.418 -3.836 -4.617 1.00 86.44 81 ALA A N 1
ATOM 652 C CA . ALA A 1 81 ? 5.259 -3.048 -5.018 1.00 86.44 81 ALA A CA 1
ATOM 653 C C . ALA A 1 81 ? 4.078 -3.208 -4.045 1.00 86.44 81 ALA A C 1
ATOM 655 O O . ALA A 1 81 ? 3.435 -2.223 -3.682 1.00 86.44 81 ALA A O 1
ATOM 656 N N . ALA A 1 82 ? 3.831 -4.424 -3.556 1.00 89.38 82 ALA A N 1
ATOM 657 C CA . ALA A 1 82 ? 2.804 -4.688 -2.555 1.00 89.38 82 ALA A CA 1
ATOM 658 C C . ALA A 1 82 ? 3.114 -3.975 -1.228 1.00 89.38 82 ALA A C 1
ATOM 660 O O . ALA A 1 82 ? 2.216 -3.394 -0.623 1.00 89.38 82 ALA A O 1
ATOM 661 N N . GLY A 1 83 ? 4.384 -3.920 -0.812 1.00 89.88 83 GLY A N 1
ATOM 662 C CA . GLY A 1 83 ? 4.811 -3.127 0.346 1.00 89.88 83 GLY A CA 1
ATOM 663 C C . GLY A 1 83 ? 4.519 -1.630 0.185 1.00 89.88 83 GLY A C 1
ATOM 664 O O . GLY A 1 83 ? 4.005 -0.998 1.107 1.00 89.88 83 GLY A O 1
ATOM 665 N N . GLN A 1 84 ? 4.758 -1.075 -1.007 1.00 90.50 84 GLN A N 1
ATOM 666 C CA . GLN A 1 84 ? 4.406 0.316 -1.325 1.00 90.50 84 GLN A CA 1
ATOM 667 C C . GLN A 1 84 ? 2.889 0.554 -1.300 1.00 90.50 84 GLN A C 1
ATOM 669 O O . GLN A 1 84 ? 2.442 1.624 -0.887 1.00 90.50 84 GLN A O 1
ATOM 674 N N . ALA A 1 85 ? 2.087 -0.437 -1.703 1.00 90.25 85 ALA A N 1
ATOM 675 C CA . ALA A 1 85 ? 0.632 -0.364 -1.591 1.00 90.25 85 ALA A CA 1
ATOM 676 C C . ALA A 1 85 ? 0.177 -0.337 -0.129 1.00 90.25 85 ALA A C 1
ATOM 678 O O . ALA A 1 85 ? -0.646 0.504 0.223 1.00 90.25 85 ALA A O 1
ATOM 679 N N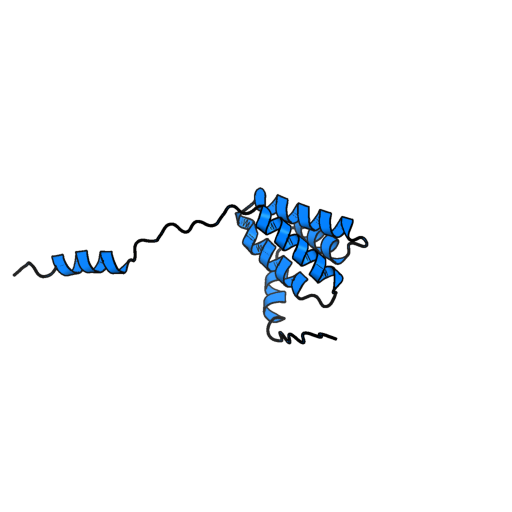 . VAL A 1 86 ? 0.748 -1.182 0.739 1.00 90.88 86 VAL A N 1
ATOM 680 C CA . VAL A 1 86 ? 0.457 -1.135 2.184 1.00 90.88 86 VAL A CA 1
ATOM 681 C C . VAL A 1 86 ? 0.807 0.235 2.762 1.00 90.88 86 VAL A C 1
ATOM 683 O O . VAL A 1 86 ? 0.001 0.810 3.486 1.00 90.88 86 VAL A O 1
ATOM 686 N N . GLU A 1 87 ? 1.968 0.793 2.414 1.00 90.25 87 GLU A N 1
ATOM 687 C CA . GLU A 1 87 ? 2.379 2.122 2.879 1.00 90.25 87 GLU A CA 1
ATOM 688 C C . GLU A 1 87 ? 1.371 3.212 2.473 1.00 90.25 87 GLU A C 1
ATOM 690 O O . GLU A 1 87 ? 0.974 4.036 3.299 1.00 90.25 87 GLU A O 1
ATOM 695 N N . ALA A 1 88 ? 0.931 3.213 1.211 1.00 90.00 88 ALA A N 1
ATOM 696 C CA . ALA A 1 88 ? -0.051 4.170 0.706 1.00 90.00 88 ALA A CA 1
ATOM 697 C C . ALA A 1 88 ? -1.426 4.009 1.375 1.00 90.00 88 ALA A C 1
ATOM 699 O O . ALA A 1 88 ? -2.085 5.004 1.672 1.00 90.00 88 ALA A O 1
ATOM 700 N N . ILE A 1 89 ? -1.838 2.768 1.647 1.00 89.00 89 ILE A N 1
ATOM 701 C CA . ILE A 1 89 ? -3.076 2.455 2.366 1.00 89.00 89 ILE A CA 1
ATOM 702 C C . ILE A 1 89 ? -3.007 2.986 3.801 1.00 89.00 89 ILE A C 1
ATOM 704 O O . ILE A 1 89 ? -3.887 3.736 4.212 1.00 89.00 89 ILE A O 1
ATOM 708 N N . VAL A 1 90 ? -1.947 2.658 4.547 1.00 87.94 90 VAL A N 1
ATOM 709 C CA . VAL A 1 90 ? -1.788 3.055 5.957 1.00 87.94 90 VAL A CA 1
ATOM 710 C C . VAL A 1 90 ? -1.771 4.574 6.118 1.00 87.94 90 VAL A C 1
ATOM 712 O O . VAL A 1 90 ? -2.393 5.089 7.040 1.00 87.94 90 VAL A O 1
ATOM 715 N N . LYS A 1 91 ? -1.141 5.307 5.190 1.00 87.44 91 LYS A N 1
ATOM 716 C CA . LYS A 1 91 ? -1.127 6.782 5.201 1.00 87.44 91 LYS A CA 1
ATOM 717 C C . LYS A 1 91 ? -2.514 7.422 5.096 1.00 87.44 91 LYS A C 1
ATOM 719 O O . LYS A 1 91 ? -2.670 8.570 5.500 1.00 87.44 91 LYS A O 1
ATOM 724 N N . ASN A 1 92 ? -3.495 6.712 4.546 1.00 85.31 92 ASN A N 1
ATOM 725 C CA . ASN A 1 92 ? -4.842 7.232 4.326 1.00 85.31 92 ASN A CA 1
ATOM 726 C C . ASN A 1 92 ? -5.854 6.812 5.404 1.00 85.31 92 ASN A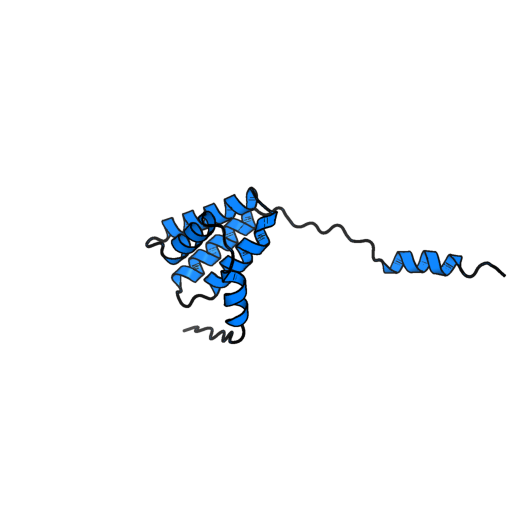 C 1
ATOM 728 O O . ASN A 1 92 ? -6.980 7.310 5.387 1.00 85.31 92 ASN A O 1
ATOM 732 N N . ILE A 1 93 ? -5.485 5.920 6.328 1.00 83.19 93 ILE A N 1
ATOM 733 C CA . ILE A 1 93 ? -6.371 5.456 7.403 1.00 83.19 93 ILE A CA 1
ATOM 734 C C . ILE A 1 93 ? -6.244 6.415 8.599 1.00 83.19 93 ILE A C 1
ATOM 736 O O . ILE A 1 93 ? -5.123 6.709 9.017 1.00 83.19 93 ILE A O 1
ATOM 740 N N . PRO A 1 94 ? -7.359 6.917 9.168 1.00 78.25 94 PRO A N 1
ATOM 741 C CA . PRO A 1 94 ? -7.306 7.727 10.381 1.00 78.25 94 PRO A CA 1
ATOM 742 C C . PRO A 1 94 ? -6.788 6.903 11.564 1.00 78.25 94 PRO A C 1
ATOM 744 O O . PRO A 1 94 ? -6.995 5.691 11.630 1.00 78.25 94 PRO A O 1
ATOM 747 N N . GLU A 1 95 ? -6.139 7.566 12.519 1.00 76.12 95 GLU A N 1
ATOM 748 C CA . GLU A 1 95 ? -5.601 6.904 13.706 1.00 76.12 95 GLU A CA 1
ATOM 749 C C . GLU A 1 95 ? -6.707 6.141 14.453 1.00 76.12 95 GLU A C 1
ATOM 751 O O . GLU A 1 95 ? -7.748 6.694 14.820 1.00 76.12 95 GLU A O 1
ATOM 756 N N . TRP A 1 96 ? -6.493 4.838 14.640 1.00 72.81 96 TRP A N 1
ATOM 757 C CA . TRP A 1 96 ? -7.425 3.985 15.362 1.00 72.81 96 TRP A CA 1
ATOM 758 C C . TRP A 1 96 ? -7.413 4.366 16.846 1.00 72.81 96 TRP A C 1
ATOM 760 O O . TRP A 1 96 ? -6.456 4.065 17.557 1.00 72.81 96 TRP A O 1
ATOM 770 N N . ASN A 1 97 ? -8.488 4.998 17.321 1.00 70.56 97 ASN A N 1
ATOM 771 C CA . ASN A 1 97 ? -8.673 5.321 18.734 1.00 70.56 97 ASN A CA 1
ATOM 772 C C . ASN A 1 97 ? -9.740 4.400 19.353 1.00 70.56 97 ASN A C 1
ATOM 774 O O . ASN A 1 97 ? -10.937 4.690 19.240 1.00 70.56 97 ASN A O 1
ATOM 778 N N . PRO A 1 98 ? -9.358 3.277 19.988 1.00 73.38 98 PRO A N 1
ATOM 779 C CA . PRO A 1 98 ? -10.321 2.449 20.687 1.00 73.38 98 PRO A CA 1
ATOM 780 C C . PRO A 1 98 ? -10.796 3.228 21.914 1.00 73.38 98 PRO A C 1
ATOM 782 O O . PRO A 1 98 ? -10.038 3.444 22.860 1.00 73.38 98 PRO A O 1
ATOM 785 N N . THR A 1 99 ? -12.065 3.640 21.922 1.00 72.06 99 THR A N 1
ATOM 786 C CA . THR A 1 99 ? -12.677 4.115 23.164 1.00 72.06 99 THR A CA 1
ATOM 787 C C . THR A 1 99 ? -12.538 3.002 24.202 1.00 72.06 99 THR A C 1
ATOM 789 O O . THR A 1 99 ? -12.843 1.844 23.891 1.00 72.06 99 THR A O 1
ATOM 792 N N . PRO A 1 100 ? -12.039 3.301 25.416 1.00 70.94 100 PRO A N 1
ATOM 793 C CA . PRO A 1 100 ? -11.914 2.296 26.454 1.00 70.94 100 PRO A CA 1
ATOM 794 C C . PRO A 1 100 ? -13.295 1.699 26.704 1.00 70.94 100 PRO A C 1
ATOM 796 O O . PRO A 1 100 ? -14.172 2.361 27.259 1.00 70.94 100 PRO A O 1
ATOM 799 N N . GLN A 1 101 ? -13.519 0.461 26.259 1.00 60.50 101 GLN A N 1
ATOM 800 C CA . GLN A 1 101 ? -14.763 -0.214 26.583 1.00 60.50 101 GLN A CA 1
ATOM 801 C C . GLN A 1 101 ? -14.811 -0.352 28.107 1.00 60.50 101 GLN A C 1
ATOM 803 O O . GLN A 1 101 ? -13.846 -0.857 28.700 1.00 60.50 101 GLN A O 1
ATOM 808 N N . PRO A 1 102 ? -15.888 0.102 28.771 1.00 62.53 102 PRO A N 1
ATOM 809 C CA . PRO A 1 102 ? -16.014 -0.081 30.203 1.00 62.53 102 PRO A CA 1
ATOM 810 C C . PRO A 1 102 ? -15.921 -1.580 30.487 1.00 62.53 102 PRO A C 1
ATOM 812 O O . PRO A 1 102 ? -16.696 -2.376 29.953 1.00 62.53 102 PRO A O 1
ATOM 815 N N . LYS A 1 103 ? -14.926 -1.975 31.293 1.00 59.56 103 LYS A N 1
ATOM 816 C CA . LYS A 1 103 ? -14.712 -3.368 31.699 1.00 59.56 103 LYS A CA 1
ATOM 817 C C . LYS A 1 103 ? -16.041 -3.913 32.229 1.00 59.56 103 LYS A C 1
ATOM 819 O O . LYS A 1 103 ? -16.467 -3.552 33.325 1.00 59.56 103 LYS A O 1
ATOM 824 N N . GLN A 1 104 ? -16.671 -4.817 31.477 1.00 58.75 104 GLN A N 1
ATOM 825 C CA . GLN A 1 104 ? -17.968 -5.427 31.807 1.00 58.75 104 GLN A CA 1
ATOM 826 C C . GLN A 1 104 ? -17.971 -6.127 33.188 1.00 58.75 104 GLN A C 1
ATOM 828 O O . GLN A 1 104 ? -19.025 -6.378 33.768 1.00 58.75 104 GLN A O 1
ATOM 833 N N . GLY A 1 105 ? -16.790 -6.373 33.773 1.00 55.06 105 GLY A N 1
ATOM 834 C CA . GLY A 1 105 ? -16.609 -6.868 35.143 1.00 55.06 105 GLY A CA 1
ATOM 835 C C . GLY A 1 105 ? -16.937 -5.876 36.274 1.00 55.06 105 GLY A C 1
ATOM 836 O O . GLY A 1 105 ? -16.934 -6.275 37.441 1.00 55.06 105 GLY A O 1
ATOM 837 N N . ALA A 1 106 ? -17.211 -4.601 35.981 1.00 54.88 106 ALA A N 1
ATOM 838 C CA . ALA A 1 106 ? -17.708 -3.641 36.974 1.00 54.88 106 ALA A CA 1
ATOM 839 C C . ALA A 1 106 ? -19.246 -3.643 37.072 1.00 54.88 106 ALA A C 1
ATOM 841 O O . ALA A 1 106 ? -19.787 -3.547 38.171 1.00 54.88 106 ALA A O 1
ATOM 842 N N . LEU A 1 107 ? -19.952 -3.850 35.952 1.00 58.09 107 LEU A N 1
ATOM 843 C CA . LEU A 1 107 ? -21.419 -3.824 35.914 1.00 58.09 107 LEU A CA 1
ATOM 844 C C . LEU A 1 107 ? -22.045 -5.043 36.616 1.00 58.09 107 LEU A C 1
ATOM 846 O O . LEU A 1 107 ? -23.069 -4.919 37.283 1.00 58.09 107 LEU A O 1
ATOM 850 N N . LYS A 1 108 ? -21.386 -6.211 36.558 1.00 54.56 108 LYS A N 1
ATOM 851 C CA . LYS A 1 108 ? -21.866 -7.429 37.238 1.00 54.56 108 LYS A CA 1
ATOM 852 C C . LYS A 1 108 ? -21.847 -7.320 38.767 1.00 54.56 108 LYS A C 1
ATOM 854 O O . LYS A 1 108 ? -22.717 -7.878 39.424 1.00 54.56 108 LYS A O 1
ATOM 859 N N . ARG A 1 109 ? -20.907 -6.559 39.340 1.00 55.59 109 ARG A N 1
ATOM 860 C CA . ARG A 1 109 ? -20.823 -6.360 40.798 1.00 55.59 109 ARG A CA 1
ATOM 861 C C . ARG A 1 109 ? -21.912 -5.430 41.333 1.00 55.59 109 ARG A C 1
ATOM 863 O O . ARG A 1 109 ? -22.381 -5.643 42.444 1.00 55.59 109 ARG A O 1
ATOM 870 N N . ALA A 1 110 ? -22.358 -4.458 40.538 1.00 55.81 110 ALA A N 1
ATOM 871 C CA . ALA A 1 110 ? -23.465 -3.583 40.923 1.00 55.81 110 ALA A CA 1
ATOM 872 C C . ALA A 1 110 ? -24.803 -4.342 41.011 1.00 55.81 110 ALA A C 1
ATOM 874 O O . ALA A 1 110 ? -25.584 -4.097 41.923 1.00 55.81 110 ALA A O 1
ATOM 875 N N . ILE A 1 111 ? -25.036 -5.313 40.121 1.00 58.16 111 ILE A N 1
ATOM 876 C CA . ILE A 1 111 ? -26.267 -6.121 40.126 1.00 58.16 111 ILE A CA 1
ATOM 877 C C . ILE A 1 111 ? -26.240 -7.152 41.266 1.00 58.16 111 ILE A C 1
ATOM 879 O O . ILE A 1 111 ?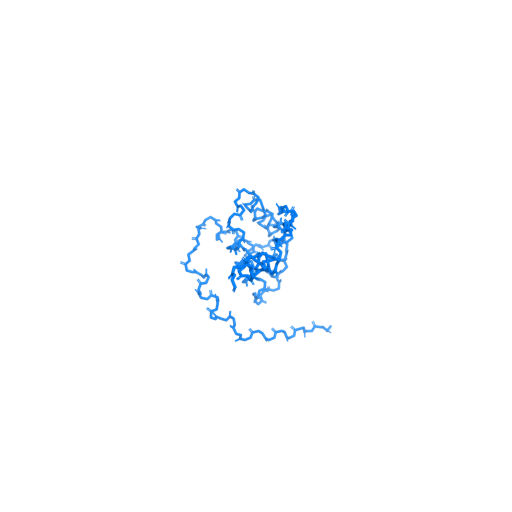 -27.241 -7.343 41.952 1.00 58.16 111 ILE A O 1
ATOM 883 N N . GLN A 1 112 ? -25.087 -7.774 41.528 1.00 58.19 112 GLN A N 1
ATOM 884 C CA . GLN A 1 112 ? -24.977 -8.810 42.559 1.00 58.19 112 GLN A CA 1
ATOM 885 C C . GLN A 1 112 ? -25.077 -8.242 43.985 1.00 58.19 112 GLN A C 1
ATOM 887 O O . GLN A 1 112 ? -25.652 -8.893 44.847 1.00 58.19 112 GLN A O 1
ATOM 892 N N . ASN A 1 113 ? -24.623 -7.005 44.224 1.00 55.69 113 ASN A N 1
ATOM 893 C CA . ASN A 1 113 ? -24.753 -6.343 45.531 1.00 55.69 113 ASN A CA 1
ATOM 894 C C . ASN A 1 113 ? -26.167 -5.804 45.827 1.00 55.69 113 ASN A C 1
ATOM 896 O O . ASN A 1 113 ? -26.457 -5.485 46.974 1.00 55.69 113 ASN A O 1
ATOM 900 N N . SER A 1 114 ? -27.056 -5.726 44.828 1.00 51.00 114 SER A N 1
ATOM 901 C CA . SER A 1 114 ? -28.474 -5.389 45.040 1.00 51.00 114 SER A CA 1
ATOM 902 C C . SER A 1 114 ? -29.329 -6.613 45.391 1.00 51.00 114 SER A C 1
ATOM 904 O O . SER A 1 114 ? -30.453 -6.449 45.855 1.00 51.00 114 SER A O 1
ATOM 906 N N . ALA A 1 115 ? -28.816 -7.830 45.175 1.00 55.16 115 ALA A N 1
ATOM 907 C CA . ALA A 1 115 ? -29.547 -9.076 45.410 1.00 55.16 115 ALA A CA 1
ATOM 908 C C . ALA A 1 115 ? -29.361 -9.655 46.830 1.00 55.16 115 ALA A C 1
ATOM 910 O O . ALA A 1 115 ? -30.026 -10.626 47.166 1.00 55.16 115 ALA A O 1
ATOM 911 N N . TYR A 1 116 ? -28.503 -9.062 47.673 1.00 53.28 116 TYR A N 1
ATOM 912 C CA . TYR A 1 116 ? -28.223 -9.534 49.043 1.00 53.28 116 TYR A CA 1
ATOM 913 C C . TYR A 1 116 ? -28.819 -8.646 50.155 1.00 53.28 116 TYR A C 1
ATOM 915 O O . TYR A 1 116 ? -28.365 -8.709 51.293 1.00 53.28 116 TYR A O 1
ATOM 923 N N . ILE A 1 117 ? -29.823 -7.812 49.852 1.00 57.50 117 ILE A N 1
ATOM 924 C CA . ILE A 1 117 ? -30.463 -6.909 50.837 1.00 57.50 117 ILE A CA 1
ATOM 925 C C . ILE A 1 117 ? -31.964 -7.175 51.067 1.00 57.50 117 ILE A C 1
ATOM 927 O O . ILE A 1 117 ? -32.592 -6.487 51.868 1.00 57.50 117 ILE A O 1
ATOM 931 N N . CYS A 1 118 ? -32.547 -8.225 50.485 1.00 46.81 118 CYS A N 1
ATOM 932 C CA . CYS A 1 118 ? -33.901 -8.649 50.855 1.00 46.81 118 CYS A CA 1
ATOM 933 C C . CYS A 1 118 ? -33.918 -10.013 51.558 1.00 46.81 118 CYS A C 1
ATOM 935 O O . CYS A 1 118 ? -33.872 -11.041 50.887 1.00 46.81 118 CYS A O 1
ATOM 937 N N . ILE A 1 119 ? -34.137 -9.914 52.880 1.00 45.72 119 ILE A N 1
ATOM 938 C CA . ILE A 1 119 ? -34.682 -10.889 53.850 1.00 45.72 119 ILE A CA 1
ATOM 939 C C . ILE A 1 119 ? -33.680 -11.881 54.444 1.00 45.72 119 ILE A C 1
ATOM 941 O O . ILE A 1 119 ? -33.160 -12.748 53.714 1.00 45.72 119 ILE A O 1
#

Foldseek 3Di:
DDDPPPPPPPCPVVVVVLPPDDDPVLVVLLVCLVVVPDPVSLLVSLLVLLVVCLVPVVCLVSSVSSLVVQCPDPDPSSVVSSVSSVVNNVVNDPDDDPDPDPPVVVVVVVVVVVVPPDD

Organism: NCBI:txid129469

Radius of gyration: 22.17 Å; chains: 1; bounding box: 58×32×70 Å

Sequence (119 aa):
MIVFCFKIDEAEYIFYVVYLAPSVRLDRLFILLDTGTTPVTRKAAAQQLGEVVKLHPHELNNLLAKVLVHLRSTNWDSRIAAGQAVEAIVKNIPEWNPTPQPKQGALKRAIQNSAYICI

Secondary structure (DSSP, 8-state):
---------S-SHHHHHHTT---HHHHHHHHHHHH-SSHHHHHHHHHHHHHHHHH-GGGHHHHHHHHHHHHTSS-HHHHHHHHHHHHHHHHHSPP--------TTTHHHHHHTTSSS--

pLDDT: mean 71.65, std 17.4, range [30.47, 90.94]